Protein AF-A0A6I8VDW5-F1 (afdb_monomer)

Nearest PDB structures (foldseek):
  3q84-assembly1_A  TM=4.943E-01  e=1.803E+00  Homo sapiens
  4ilo-assembly1_A  TM=4.826E-01  e=6.019E+00  Chlamydia trachomatis L2/434/Bu
  4wpc-assembly1_A  TM=2.978E-01  e=8.641E+00  Saccharomyces cerevisiae S288C

Solvent-accessible surface area (backbone atoms only — not comparable to full-atom values): 7271 Å² total; per-residue (Å²): 143,83,94,80,71,76,69,63,61,55,52,53,36,54,49,45,36,52,51,17,53,51,51,26,52,54,31,48,52,50,37,52,50,37,51,50,53,35,68,70,50,89,50,69,72,57,28,52,50,32,53,58,61,36,51,63,32,53,52,50,29,54,35,19,50,43,29,37,52,16,41,74,69,71,39,71,76,37,46,52,63,39,53,51,54,52,49,53,53,50,52,54,51,50,52,51,52,52,49,51,52,50,52,52,54,48,51,53,54,49,56,60,60,64,56,72,81,74,63,94,74,74,70,71,67,74,69,68,72,76,119

Mean predicted aligned error: 13.83 Å

Organism: Drosophila pseudoobscura pseudoobscura (NCBI:txid46245)

Sequence (131 aa):
MLLRTCCGCCSLKYGCFLVAVYTGLTYSLQLVTLLMYGLIEEYAESQIFYLFMSVPCTIAVAVSVALFVGALKKRARLLWPWLITFSVFSIIFLLTLIGSLIAGSTQSNVEDNHVGSGFMRRPLVQTLNLQ

Secondary structure (DSSP, 8-state):
----STTHHHHHHHHHHHHHHHHHHHHHHHHHHHHHHHHH---HHHHHHHHHHHHHHHHHHHHHHHHHHHHHTT-GGGHHHHHHHHHHHHHHHHHHHHHHHHHHHHHHHHHHHHTTTT-TTSSSSSSSS--

pLDDT: mean 72.09, std 16.77, range [35.31, 90.25]

Foldseek 3Di:
DDPPDPPPLVVVLVVLQVVLVVQLVVLVVVLVVLVVVLVPDPDPVVVVVSVVVNVLSVLSNVLSVLSNVCSVVVPPVSVVSVVVSVVVVVVVVVVVVVVVVVVVVVVVVVVVVVCPPDPPPPDVVVVPPPD

Radius of gyration: 25.46 Å; Cα contacts (8 Å, |Δi|>4): 70; chains: 1; bounding box: 39×45×90 Å

Structure (mmCIF, N/CA/C/O backbone):
data_AF-A0A6I8VDW5-F1
#
_entry.id   AF-A0A6I8VDW5-F1
#
loop_
_atom_site.group_PDB
_atom_site.id
_atom_site.type_symbol
_atom_site.label_atom_id
_atom_site.label_alt_id
_atom_site.label_comp_id
_atom_site.label_asym_id
_atom_site.label_entity_id
_atom_site.label_seq_id
_atom_site.pdbx_PDB_ins_code
_atom_site.Cartn_x
_atom_site.Cartn_y
_atom_site.Cartn_z
_atom_site.occupancy
_atom_site.B_iso_or_equiv
_atom_site.auth_seq_id
_atom_site.auth_comp_id
_atom_site.auth_asym_id
_atom_site.auth_atom_id
_atom_site.pdbx_PDB_model_num
ATOM 1 N N . MET A 1 1 ? -15.106 5.913 41.175 1.00 39.59 1 MET A N 1
ATOM 2 C CA . MET A 1 1 ? -14.375 6.885 40.331 1.00 39.59 1 MET A CA 1
ATOM 3 C C . MET A 1 1 ? -13.643 6.127 39.230 1.00 39.59 1 MET A C 1
ATOM 5 O O . MET A 1 1 ? -12.789 5.341 39.591 1.00 39.59 1 MET A O 1
ATOM 9 N N . LEU A 1 2 ? -14.004 6.303 37.949 1.00 40.00 2 LEU A N 1
ATOM 10 C CA . LEU A 1 2 ? -13.098 6.437 36.781 1.00 40.00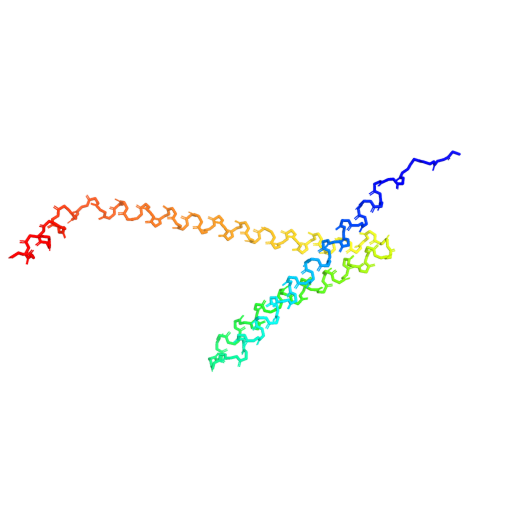 2 LEU A CA 1
ATOM 11 C C . LEU A 1 2 ? -13.905 6.345 35.464 1.00 40.00 2 LEU A C 1
ATOM 13 O O . LEU A 1 2 ? -13.774 5.425 34.669 1.00 40.00 2 LEU A O 1
ATOM 17 N N . LEU A 1 3 ? -14.758 7.340 35.217 1.00 41.66 3 LEU A N 1
ATOM 18 C CA . LEU A 1 3 ? -15.410 7.571 33.917 1.00 41.66 3 LEU A CA 1
ATOM 19 C C . LEU A 1 3 ? -14.572 8.528 33.041 1.00 41.66 3 LEU A C 1
ATOM 21 O O . LEU A 1 3 ? -15.097 9.365 32.314 1.00 41.66 3 LEU A O 1
ATOM 25 N N . ARG A 1 4 ? -13.240 8.437 33.123 1.00 42.78 4 ARG A N 1
ATOM 26 C CA . ARG A 1 4 ? -12.301 9.278 32.363 1.00 42.78 4 ARG A CA 1
ATOM 27 C C . ARG A 1 4 ? -11.442 8.402 31.456 1.00 42.78 4 ARG A C 1
ATOM 29 O O . ARG A 1 4 ? -10.338 8.052 31.847 1.00 42.78 4 ARG A O 1
ATOM 36 N N . THR A 1 5 ? -11.968 8.016 30.286 1.00 47.44 5 THR A N 1
ATOM 37 C CA . THR A 1 5 ? -11.185 7.669 29.061 1.00 47.44 5 THR A CA 1
ATOM 38 C C . THR A 1 5 ? -12.030 7.283 27.825 1.00 47.44 5 THR A C 1
ATOM 40 O O . THR A 1 5 ? -11.470 6.987 26.774 1.00 47.44 5 THR A O 1
ATOM 43 N N . CYS A 1 6 ? -13.369 7.308 27.867 1.00 48.41 6 CYS A N 1
ATOM 44 C CA . CYS A 1 6 ? -14.176 6.572 26.875 1.00 48.41 6 CYS A CA 1
ATOM 45 C C . CYS A 1 6 ? -14.635 7.307 25.593 1.00 48.41 6 CYS A C 1
ATOM 47 O O . CYS A 1 6 ? -15.316 6.674 24.791 1.00 48.41 6 CYS A O 1
ATOM 49 N N . CYS A 1 7 ? -14.274 8.571 25.325 1.00 51.97 7 CYS A N 1
ATOM 50 C CA . CYS A 1 7 ? -14.685 9.226 24.060 1.00 51.97 7 CYS A CA 1
ATOM 51 C C . CYS A 1 7 ? -13.680 9.054 22.904 1.00 51.97 7 CYS A C 1
ATOM 53 O O . C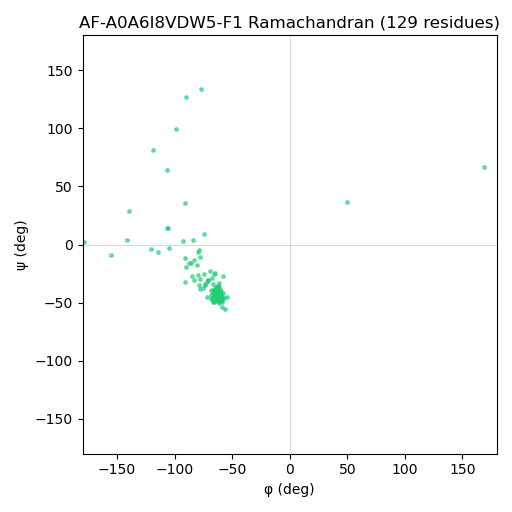YS A 1 7 ? -14.090 8.916 21.752 1.00 51.97 7 CYS A O 1
ATOM 55 N N . GLY A 1 8 ? -12.373 8.977 23.184 1.00 51.91 8 GLY A N 1
ATOM 56 C CA . GLY A 1 8 ? -11.347 8.830 22.138 1.00 51.91 8 GLY A CA 1
ATOM 57 C C . GLY A 1 8 ? -11.296 7.431 21.510 1.00 51.91 8 GLY A C 1
ATOM 58 O O . GLY A 1 8 ? -11.089 7.291 20.306 1.00 51.91 8 GLY A O 1
ATOM 59 N N . CYS A 1 9 ? -11.553 6.381 22.297 1.00 57.22 9 CYS A N 1
ATOM 60 C CA . CYS A 1 9 ? -11.462 4.992 21.833 1.00 57.22 9 CYS A CA 1
ATOM 61 C C . CYS A 1 9 ? -12.575 4.600 20.849 1.00 57.22 9 CYS A C 1
ATOM 63 O O . CYS A 1 9 ? -12.353 3.752 19.986 1.00 57.22 9 CYS A O 1
ATOM 65 N N . CYS A 1 10 ? -13.764 5.204 20.962 1.00 57.16 10 CYS A N 1
ATOM 66 C CA . CYS A 1 10 ? -14.856 4.972 20.016 1.00 57.16 10 CYS A CA 1
ATOM 67 C C . CYS A 1 10 ? -14.558 5.633 18.665 1.00 57.16 10 CYS A C 1
ATOM 69 O O . CYS A 1 10 ? -14.672 4.967 17.640 1.00 57.16 10 CYS A O 1
ATOM 71 N N . SER A 1 11 ? -14.092 6.887 18.666 1.00 62.03 11 SER A N 1
ATOM 72 C CA . SER A 1 11 ? -13.710 7.601 17.439 1.00 62.03 11 SER A CA 1
ATOM 73 C C . SER A 1 11 ? -12.555 6.906 16.706 1.00 62.03 11 SER A C 1
ATOM 75 O O . SER A 1 11 ? -12.650 6.630 15.510 1.00 62.03 11 SER A O 1
ATOM 77 N N . LEU A 1 12 ? -11.516 6.484 17.440 1.00 67.81 12 LEU A N 1
ATOM 78 C CA . LEU A 1 12 ? -10.381 5.756 16.864 1.00 67.81 12 LEU A CA 1
ATOM 79 C C . LEU A 1 1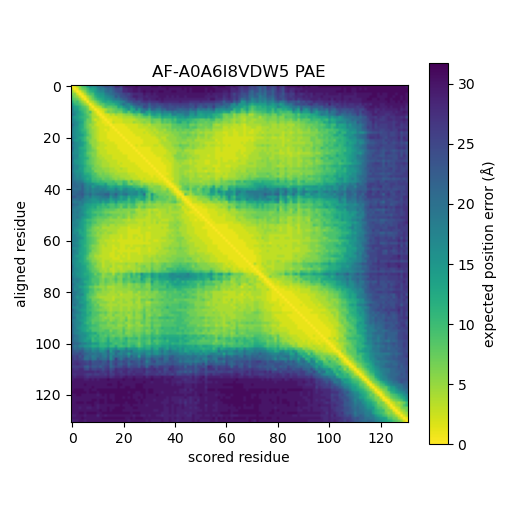2 ? -10.798 4.405 16.255 1.00 67.81 12 LEU A C 1
ATOM 81 O O . LEU A 1 12 ? -10.273 4.010 15.216 1.00 67.81 12 LEU A O 1
ATOM 85 N N . LYS A 1 13 ? -11.772 3.710 16.863 1.00 72.75 13 LYS A N 1
ATOM 86 C CA . LYS A 1 13 ? -12.315 2.449 16.337 1.00 72.75 13 LYS A CA 1
ATOM 87 C C . LYS A 1 13 ? -13.020 2.657 14.996 1.00 72.75 13 LYS A C 1
ATOM 89 O O . LYS A 1 13 ? -12.750 1.905 14.063 1.00 72.75 13 LYS A O 1
ATOM 94 N N . TYR A 1 14 ? -13.902 3.653 14.902 1.00 75.88 14 TYR A N 1
ATOM 95 C CA . TYR A 1 14 ? -14.613 3.956 13.656 1.00 75.88 14 TYR A CA 1
ATOM 96 C C . TYR A 1 14 ? -13.659 4.448 12.564 1.00 75.88 14 TYR A C 1
ATOM 98 O O . TYR A 1 14 ? -13.780 4.004 11.426 1.00 75.88 14 TYR A O 1
ATOM 106 N N . GLY A 1 15 ? -12.665 5.271 12.915 1.00 79.31 15 GLY A N 1
ATOM 107 C CA . GLY A 1 15 ? -11.630 5.716 11.980 1.00 79.31 15 GLY A CA 1
ATOM 108 C C . GLY A 1 15 ? -10.801 4.557 11.424 1.00 79.31 15 GLY A C 1
ATOM 109 O O . GLY A 1 15 ? -10.703 4.400 10.211 1.00 79.31 15 GLY A O 1
ATOM 110 N N . CYS A 1 16 ? -10.276 3.682 12.289 1.00 79.94 16 CYS A N 1
ATOM 111 C CA . CYS A 1 16 ? -9.510 2.510 11.844 1.00 79.94 16 CYS A CA 1
ATOM 112 C C . CYS A 1 16 ? -10.358 1.546 11.004 1.00 79.94 16 CYS A C 1
ATOM 114 O O . CYS A 1 16 ? -9.853 0.951 10.059 1.00 79.94 16 CYS A O 1
ATOM 116 N N . PHE A 1 17 ? -11.644 1.405 11.330 1.00 84.50 17 PHE A N 1
ATOM 117 C CA . PHE A 1 17 ? -12.574 0.585 10.562 1.00 84.50 17 PHE A CA 1
ATOM 118 C C . PHE A 1 17 ? -12.809 1.149 9.155 1.00 84.50 17 PHE A C 1
ATOM 120 O O . PHE A 1 17 ? -12.666 0.419 8.178 1.00 84.50 17 PHE A O 1
ATOM 127 N N . LEU A 1 18 ? -13.108 2.448 9.045 1.00 86.06 18 LEU A N 1
ATOM 128 C CA . LEU A 1 18 ? -13.289 3.130 7.759 1.00 86.06 18 LEU A CA 1
ATOM 129 C C . LEU A 1 18 ? -12.036 3.031 6.890 1.00 86.06 18 LEU A C 1
ATOM 131 O O . LEU A 1 18 ? -12.130 2.675 5.718 1.00 86.06 18 LEU A O 1
ATOM 135 N N . VAL A 1 19 ? -10.865 3.281 7.478 1.00 86.56 19 VAL A N 1
ATOM 136 C CA . VAL A 1 19 ? -9.580 3.187 6.775 1.00 86.56 19 VAL A CA 1
ATOM 137 C C . VAL A 1 19 ? -9.310 1.757 6.308 1.00 86.56 19 VAL A C 1
ATOM 139 O O . VAL A 1 19 ? -8.900 1.565 5.166 1.00 86.56 19 VAL A O 1
ATOM 142 N N . ALA A 1 20 ? -9.574 0.744 7.139 1.00 86.44 20 ALA A N 1
ATOM 143 C CA . ALA A 1 20 ? -9.394 -0.657 6.760 1.00 86.44 20 ALA A CA 1
ATOM 144 C C . ALA A 1 20 ? -10.284 -1.057 5.575 1.00 86.44 20 ALA A C 1
ATOM 146 O O . ALA A 1 20 ? -9.805 -1.691 4.638 1.00 86.44 20 ALA A O 1
ATOM 147 N N . VAL A 1 21 ? -11.560 -0.660 5.601 1.00 88.69 21 VAL A N 1
ATOM 148 C CA . VAL A 1 21 ? -12.512 -0.954 4.521 1.00 88.69 21 VAL A CA 1
ATOM 149 C C . VAL A 1 21 ? -12.123 -0.218 3.243 1.00 88.69 21 VAL A C 1
ATOM 151 O O . VAL A 1 21 ? -12.050 -0.841 2.189 1.00 88.69 21 VAL A O 1
ATOM 154 N N . TYR A 1 22 ? -11.822 1.079 3.338 1.00 89.31 22 TYR A N 1
ATOM 155 C CA . TYR A 1 22 ? -11.415 1.884 2.188 1.00 89.31 22 TYR A CA 1
ATOM 156 C C . TYR A 1 22 ? -10.155 1.317 1.530 1.00 89.31 22 TYR A C 1
ATOM 158 O O . TYR A 1 22 ? -10.178 0.988 0.350 1.00 89.31 22 TYR A O 1
ATOM 166 N N . THR A 1 23 ? -9.087 1.122 2.309 1.00 87.81 23 THR A N 1
ATOM 167 C CA . TH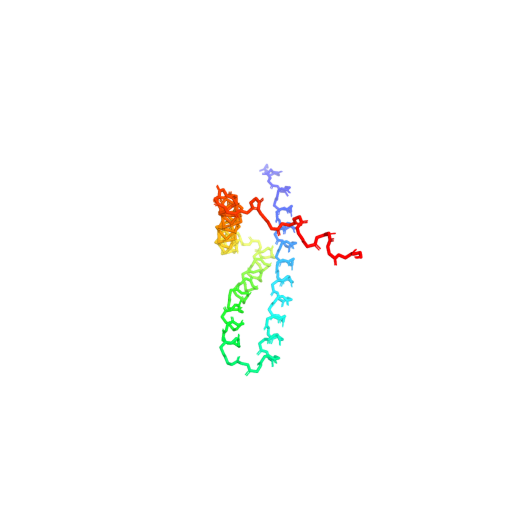R A 1 23 ? -7.818 0.591 1.789 1.00 87.81 23 THR A CA 1
ATOM 168 C C . THR A 1 23 ? -7.971 -0.830 1.249 1.00 87.81 23 THR A C 1
ATOM 170 O O . THR A 1 23 ? -7.456 -1.143 0.180 1.00 87.81 23 THR A O 1
ATOM 173 N N . GLY A 1 24 ? -8.729 -1.691 1.935 1.00 87.50 24 GLY A N 1
ATOM 174 C CA . GLY A 1 24 ? -8.999 -3.048 1.463 1.00 87.50 24 GLY A CA 1
ATOM 175 C C . GLY A 1 24 ? -9.731 -3.067 0.118 1.00 87.50 24 GLY A C 1
ATOM 176 O O . GLY A 1 24 ? -9.353 -3.825 -0.776 1.00 87.50 24 GLY A O 1
ATOM 177 N N . LEU A 1 25 ? -10.736 -2.205 -0.062 1.00 90.25 25 LEU A N 1
ATOM 178 C CA . LEU A 1 25 ? -11.466 -2.075 -1.326 1.00 90.25 25 LEU A CA 1
ATOM 179 C C . LEU A 1 25 ? -10.585 -1.513 -2.445 1.00 90.25 25 LEU A C 1
ATOM 181 O O . LEU A 1 25 ? -10.582 -2.059 -3.545 1.00 90.25 25 LEU A O 1
ATOM 185 N N . THR A 1 26 ? -9.800 -0.468 -2.176 1.00 89.56 26 THR A N 1
ATOM 186 C CA . THR A 1 26 ? -8.926 0.114 -3.203 1.00 89.56 26 THR A CA 1
ATOM 187 C C . THR A 1 26 ? -7.869 -0.882 -3.669 1.00 89.56 26 THR A C 1
ATOM 189 O O . THR A 1 26 ? -7.712 -1.074 -4.871 1.00 89.56 26 THR A O 1
ATOM 192 N N . TYR A 1 27 ? -7.193 -1.577 -2.747 1.00 88.19 27 TYR A N 1
ATOM 193 C CA . TYR A 1 27 ? -6.148 -2.535 -3.118 1.00 88.19 27 TYR A CA 1
ATOM 194 C C . TYR A 1 27 ? -6.706 -3.808 -3.759 1.00 88.19 27 TYR A C 1
ATOM 196 O O . TYR A 1 27 ? -6.058 -4.370 -4.638 1.00 88.19 27 TYR A O 1
ATOM 204 N N . SER A 1 28 ? -7.905 -4.256 -3.374 1.00 86.56 28 SER A N 1
ATOM 205 C CA . SER A 1 28 ? -8.548 -5.400 -4.035 1.00 86.56 28 SER A CA 1
ATOM 206 C C . SER A 1 28 ? -8.973 -5.073 -5.465 1.00 86.56 28 SER A C 1
ATOM 208 O O . SER A 1 28 ? -8.691 -5.862 -6.363 1.00 86.56 28 SER A O 1
ATOM 210 N N . LEU A 1 29 ? -9.558 -3.894 -5.709 1.00 90.12 29 LEU A N 1
ATOM 211 C CA . LEU A 1 29 ? -9.841 -3.421 -7.069 1.00 90.12 29 LEU A CA 1
ATOM 212 C C . LEU A 1 29 ? -8.561 -3.330 -7.903 1.00 90.12 29 LEU A C 1
ATOM 214 O O . LEU A 1 29 ? -8.524 -3.797 -9.037 1.00 90.12 29 LEU A O 1
ATOM 218 N N . GLN A 1 30 ? -7.494 -2.781 -7.328 1.00 87.38 30 GLN A N 1
ATOM 219 C CA . GLN A 1 30 ? -6.209 -2.639 -8.007 1.00 87.38 30 GLN A CA 1
ATOM 220 C C . GLN A 1 30 ? -5.577 -3.998 -8.334 1.00 87.38 30 GLN A C 1
ATOM 222 O O . GLN A 1 30 ? -5.034 -4.178 -9.422 1.00 87.38 30 GLN A O 1
ATOM 227 N N . LEU A 1 31 ? -5.722 -4.978 -7.440 1.00 87.56 31 LEU A N 1
ATOM 228 C CA . LEU A 1 31 ? -5.282 -6.349 -7.670 1.00 87.56 31 LEU A CA 1
ATOM 229 C C . LEU A 1 31 ? -6.070 -7.028 -8.795 1.00 87.56 31 LEU A C 1
ATOM 231 O O . LEU A 1 31 ? -5.456 -7.658 -9.649 1.00 87.56 31 LEU A O 1
ATOM 235 N N . VAL A 1 32 ? -7.396 -6.864 -8.839 1.00 87.25 32 VAL A N 1
ATOM 236 C CA . VAL A 1 32 ? -8.227 -7.378 -9.944 1.00 87.25 32 VAL A CA 1
ATOM 237 C C . VAL A 1 32 ? -7.789 -6.768 -11.273 1.00 87.25 32 VAL A C 1
ATOM 239 O O . VAL A 1 32 ? -7.615 -7.493 -12.247 1.00 87.25 32 VAL A O 1
ATOM 242 N N . THR A 1 33 ? -7.548 -5.458 -11.305 1.00 85.06 33 THR A N 1
ATOM 243 C CA . THR A 1 33 ? -7.066 -4.762 -12.502 1.00 85.06 33 THR A CA 1
ATOM 244 C C . THR A 1 33 ? -5.716 -5.306 -12.970 1.00 85.06 33 THR A C 1
ATOM 246 O O . THR A 1 33 ? -5.574 -5.633 -14.143 1.00 85.06 33 THR A O 1
ATOM 249 N N . LEU A 1 34 ? -4.743 -5.468 -12.066 1.00 84.19 34 LEU A N 1
ATOM 250 C CA . LEU A 1 34 ? -3.432 -6.046 -12.396 1.00 84.19 34 LEU A CA 1
ATOM 251 C C . LEU A 1 34 ? -3.551 -7.480 -12.926 1.00 84.19 34 LEU A C 1
ATOM 253 O O . LEU A 1 34 ? -2.842 -7.847 -13.858 1.00 84.19 34 LEU A O 1
ATOM 257 N N . LEU A 1 35 ? -4.461 -8.274 -12.359 1.00 82.19 35 LEU A N 1
ATOM 258 C CA . LEU A 1 35 ? -4.701 -9.648 -12.794 1.00 82.19 35 LEU A CA 1
ATOM 259 C C . LEU A 1 35 ? -5.335 -9.693 -14.190 1.00 82.19 35 LEU A C 1
ATOM 261 O O . LEU A 1 35 ? -4.954 -10.528 -15.002 1.00 82.19 35 LEU A O 1
ATOM 265 N N . MET A 1 36 ? -6.258 -8.774 -14.486 1.00 81.69 36 MET A N 1
ATOM 266 C CA . MET A 1 36 ? -6.845 -8.634 -15.821 1.00 81.69 36 MET A CA 1
ATOM 267 C C . MET A 1 36 ? -5.790 -8.228 -16.851 1.00 81.69 36 MET A C 1
ATOM 269 O O . MET A 1 36 ? -5.696 -8.872 -17.889 1.00 81.69 36 MET A O 1
ATOM 273 N N . TYR A 1 37 ? -4.950 -7.229 -16.556 1.00 80.62 37 TYR A N 1
ATOM 274 C CA . TYR A 1 37 ? -3.852 -6.845 -17.454 1.00 80.62 37 TYR 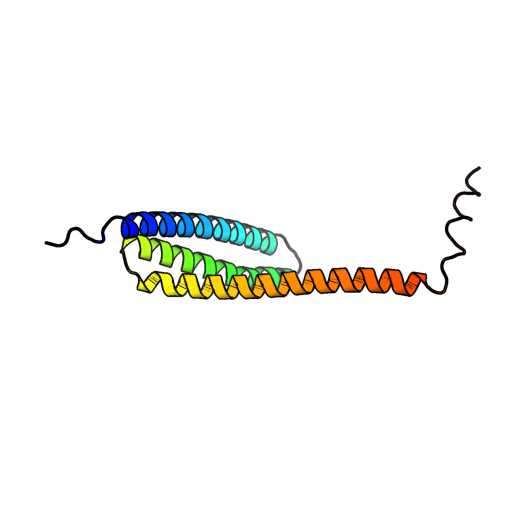A CA 1
ATOM 275 C C . TYR A 1 37 ? -2.857 -7.992 -17.672 1.00 80.62 37 TYR A C 1
ATOM 277 O O . TYR A 1 37 ? -2.506 -8.281 -18.812 1.00 80.62 37 TYR A O 1
ATOM 285 N N . GLY A 1 38 ? -2.484 -8.710 -16.609 1.00 75.06 38 GLY A N 1
ATOM 286 C CA . GLY A 1 38 ? -1.595 -9.868 -16.708 1.00 75.06 38 GLY A CA 1
ATOM 2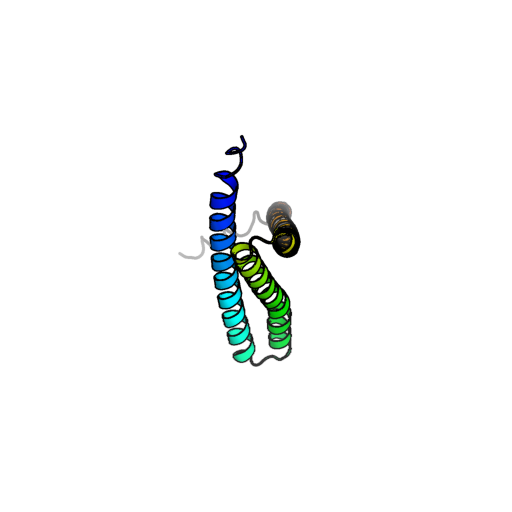87 C C . GLY A 1 38 ? -2.182 -11.053 -17.486 1.00 75.06 38 GLY A C 1
ATOM 288 O O . GLY A 1 38 ? -1.423 -11.840 -18.035 1.00 75.06 38 GLY A O 1
ATOM 289 N N . LEU A 1 39 ? -3.509 -11.198 -17.557 1.00 73.50 39 LEU A N 1
ATOM 290 C CA . LEU A 1 39 ? -4.166 -12.242 -18.357 1.00 73.50 39 LEU A CA 1
ATOM 291 C C . LEU A 1 39 ? -4.369 -11.843 -19.824 1.00 73.50 39 LEU A C 1
ATOM 293 O O . LEU A 1 39 ? -4.475 -12.720 -20.677 1.00 73.50 39 LEU A O 1
ATOM 297 N N . ILE A 1 40 ? -4.474 -10.542 -20.108 1.00 76.50 40 ILE A N 1
ATOM 298 C CA . ILE A 1 40 ? -4.734 -10.017 -21.457 1.00 76.50 40 ILE A CA 1
ATOM 299 C C . ILE A 1 40 ? -3.443 -9.908 -22.273 1.00 76.50 40 ILE A C 1
ATOM 301 O O . ILE A 1 40 ? -3.481 -10.032 -23.495 1.00 76.50 40 ILE A O 1
ATOM 305 N N . GLU A 1 41 ? -2.303 -9.664 -21.633 1.00 71.75 41 GLU A N 1
ATOM 306 C CA . GLU A 1 41 ? -1.054 -9.483 -22.363 1.00 71.75 41 GLU A CA 1
ATOM 307 C C . GLU A 1 41 ? -0.435 -10.793 -22.865 1.00 71.75 41 GLU A C 1
ATOM 309 O O . GLU A 1 41 ? -0.277 -11.759 -22.120 1.00 71.75 41 GLU A O 1
ATOM 314 N N . GLU A 1 42 ? -0.017 -10.790 -24.134 1.00 65.25 42 GLU A N 1
ATOM 315 C CA . GLU A 1 42 ? 0.624 -11.929 -24.810 1.00 65.25 42 GLU A CA 1
ATOM 316 C C . GLU A 1 42 ? 2.124 -12.077 -24.502 1.00 65.25 42 GLU A C 1
ATOM 318 O O . GLU A 1 42 ? 2.695 -13.146 -24.723 1.00 65.25 42 GLU A O 1
ATOM 323 N N . TYR A 1 43 ? 2.785 -11.034 -23.990 1.00 68.44 43 TYR A N 1
ATOM 324 C CA . TYR A 1 43 ? 4.228 -11.053 -23.746 1.00 68.44 43 TYR A CA 1
ATOM 325 C C . TYR A 1 43 ? 4.565 -11.554 -22.336 1.00 68.44 43 TYR A C 1
ATOM 327 O O . TYR A 1 43 ? 4.106 -11.022 -21.329 1.00 68.44 43 TYR A O 1
ATOM 335 N N . ALA A 1 44 ? 5.441 -12.559 -22.246 1.00 66.62 44 ALA A N 1
ATOM 336 C CA . ALA A 1 44 ? 5.831 -13.156 -20.966 1.00 66.62 44 ALA A CA 1
ATOM 337 C C . ALA A 1 44 ? 6.532 -12.163 -20.014 1.00 66.62 44 ALA A C 1
ATOM 339 O O . ALA A 1 44 ? 6.333 -12.226 -18.803 1.00 66.62 44 ALA A O 1
ATOM 340 N N . GLU A 1 45 ? 7.337 -11.233 -20.540 1.00 69.31 45 GLU A N 1
ATOM 341 C CA . GLU A 1 45 ? 8.056 -10.250 -19.712 1.00 69.31 45 GLU A CA 1
ATOM 342 C C . GLU A 1 45 ? 7.106 -9.301 -18.983 1.00 69.31 45 GLU A C 1
ATOM 344 O O . GLU A 1 45 ? 7.303 -8.970 -17.811 1.00 69.31 45 GLU A O 1
ATOM 349 N N . SER A 1 46 ? 6.043 -8.894 -19.663 1.00 71.38 46 SER A N 1
ATOM 350 C CA . SER A 1 46 ? 5.078 -7.965 -19.118 1.00 71.38 46 SER A CA 1
ATOM 351 C C . SER A 1 46 ? 4.111 -8.684 -18.166 1.00 71.38 46 SER A C 1
ATOM 353 O O . SER A 1 46 ? 3.876 -8.180 -17.068 1.00 71.38 46 SER A O 1
ATOM 355 N N . GLN A 1 47 ? 3.737 -9.945 -18.430 1.00 71.69 47 GLN A N 1
ATOM 356 C CA . GLN A 1 47 ? 3.055 -10.805 -17.444 1.00 71.69 47 GLN A CA 1
ATOM 357 C C . GLN A 1 47 ? 3.830 -10.932 -16.121 1.00 71.69 47 GLN A C 1
ATOM 359 O O . GLN A 1 47 ? 3.246 -10.782 -15.044 1.00 71.69 47 GLN A O 1
ATOM 364 N N . ILE A 1 48 ? 5.148 -11.162 -16.182 1.00 76.12 48 ILE A N 1
ATOM 365 C CA . ILE A 1 48 ? 6.009 -11.238 -14.988 1.00 76.12 48 ILE A CA 1
ATOM 366 C C . ILE A 1 48 ? 6.009 -9.900 -14.238 1.00 76.12 48 ILE A C 1
ATOM 368 O O . ILE A 1 48 ? 5.953 -9.891 -13.006 1.00 76.12 48 ILE A O 1
ATOM 372 N N . PHE A 1 49 ? 6.012 -8.774 -14.956 1.00 77.38 49 PHE A N 1
ATOM 373 C CA . PHE A 1 49 ? 5.932 -7.442 -14.360 1.00 77.38 49 PHE A CA 1
ATOM 374 C C . PHE A 1 49 ? 4.615 -7.215 -13.597 1.00 77.38 49 PHE A C 1
ATOM 376 O O . PHE A 1 49 ? 4.651 -6.807 -12.431 1.00 77.38 49 PHE A O 1
ATOM 383 N N . TYR A 1 50 ? 3.455 -7.543 -14.180 1.00 77.69 50 TYR A N 1
ATOM 384 C CA . TYR A 1 50 ? 2.164 -7.432 -13.476 1.00 77.69 50 TYR A CA 1
ATOM 385 C C . TYR A 1 50 ? 2.076 -8.382 -12.281 1.00 77.69 50 TYR A C 1
ATOM 387 O O . TYR A 1 50 ? 1.546 -8.010 -11.229 1.00 77.69 50 TYR A O 1
ATOM 395 N N . LEU A 1 51 ? 2.645 -9.583 -12.402 1.00 78.44 51 LEU A N 1
ATOM 396 C CA . LEU A 1 51 ? 2.698 -10.552 -11.312 1.00 78.44 51 LEU A CA 1
ATOM 397 C C . LEU A 1 51 ? 3.574 -10.033 -10.164 1.00 78.44 51 LEU A C 1
ATOM 399 O O . LEU A 1 51 ? 3.157 -10.096 -9.006 1.00 78.44 51 LEU A O 1
ATOM 403 N N . PHE A 1 52 ? 4.717 -9.412 -10.461 1.00 82.56 52 PHE A N 1
ATOM 404 C CA . PHE A 1 52 ? 5.567 -8.773 -9.453 1.00 82.56 52 PHE A CA 1
ATOM 405 C C . PHE A 1 52 ? 4.862 -7.593 -8.767 1.00 82.56 52 PHE A C 1
ATOM 407 O O . PHE A 1 52 ? 4.909 -7.469 -7.544 1.00 82.56 52 PHE A O 1
ATOM 414 N N . MET A 1 53 ? 4.129 -6.777 -9.530 1.00 81.00 53 MET A N 1
ATOM 415 C CA . MET A 1 53 ? 3.324 -5.665 -9.003 1.00 81.00 53 MET A CA 1
ATOM 416 C C . MET A 1 53 ? 2.106 -6.131 -8.188 1.00 81.00 53 MET A C 1
ATOM 418 O O . MET A 1 53 ? 1.621 -5.399 -7.319 1.00 81.00 53 MET A O 1
ATOM 422 N N . SER A 1 54 ? 1.624 -7.358 -8.402 1.00 82.88 54 SER A N 1
ATOM 423 C CA . SER A 1 54 ? 0.525 -7.932 -7.616 1.00 82.88 54 SER A CA 1
ATOM 424 C C . SER A 1 54 ? 0.938 -8.281 -6.178 1.00 82.88 54 SER A C 1
ATOM 426 O O . SER A 1 54 ? 0.127 -8.149 -5.259 1.00 82.88 54 SER A O 1
ATOM 428 N N . VAL A 1 55 ? 2.207 -8.643 -5.946 1.00 85.69 55 VAL A N 1
ATOM 429 C CA . VAL A 1 55 ? 2.738 -9.017 -4.622 1.00 85.69 55 VAL A CA 1
ATOM 430 C C . VAL A 1 55 ? 2.527 -7.912 -3.575 1.00 85.69 55 VAL A C 1
ATOM 432 O O . VAL A 1 55 ? 1.876 -8.185 -2.563 1.00 85.69 55 VAL A O 1
ATOM 435 N N . PRO A 1 56 ? 2.973 -6.655 -3.772 1.00 85.44 56 PRO A N 1
ATOM 436 C CA . PRO A 1 56 ? 2.718 -5.593 -2.801 1.00 85.44 56 PRO A CA 1
ATOM 437 C C . PRO A 1 56 ? 1.219 -5.320 -2.604 1.00 85.44 56 PRO A C 1
ATOM 439 O O . PRO A 1 56 ? 0.801 -5.041 -1.479 1.00 85.44 56 PRO A O 1
ATOM 442 N N . CYS A 1 57 ? 0.395 -5.476 -3.649 1.00 85.88 57 CYS A N 1
ATOM 443 C CA . CYS A 1 57 ? -1.060 -5.344 -3.530 1.00 85.88 57 CYS A CA 1
ATOM 444 C C . CYS A 1 57 ? -1.668 -6.444 -2.643 1.00 85.88 57 CYS A C 1
ATOM 446 O O . CYS A 1 57 ? -2.493 -6.138 -1.783 1.00 85.88 57 CYS A O 1
ATOM 448 N N . THR A 1 58 ? -1.234 -7.705 -2.771 1.00 87.06 58 THR A N 1
ATOM 449 C CA . THR A 1 58 ? -1.709 -8.797 -1.894 1.00 87.06 58 THR A CA 1
ATOM 450 C C . THR A 1 58 ? -1.351 -8.555 -0.429 1.00 87.06 58 THR A C 1
ATOM 452 O O . THR A 1 58 ? -2.188 -8.757 0.454 1.00 87.06 58 THR A O 1
ATOM 455 N N . ILE A 1 59 ? -0.135 -8.065 -0.164 1.00 88.62 59 ILE A N 1
ATOM 456 C CA . ILE A 1 59 ? 0.328 -7.731 1.187 1.00 88.62 59 ILE A CA 1
ATOM 457 C C . ILE A 1 59 ? -0.530 -6.600 1.761 1.00 88.62 59 ILE A C 1
ATOM 459 O O . ILE A 1 59 ? -0.996 -6.700 2.896 1.00 88.62 59 ILE A O 1
ATOM 463 N N . ALA A 1 60 ? -0.799 -5.557 0.972 1.00 85.31 60 ALA A N 1
ATOM 464 C CA . ALA A 1 60 ? -1.643 -4.445 1.392 1.00 85.31 60 ALA A CA 1
ATOM 465 C C . ALA A 1 60 ? -3.074 -4.904 1.732 1.00 85.31 60 ALA A C 1
ATOM 467 O O . ALA A 1 60 ? -3.593 -4.542 2.788 1.00 85.31 60 ALA A O 1
ATOM 468 N N . VAL A 1 61 ? -3.677 -5.782 0.918 1.00 89.19 61 VAL A N 1
ATOM 469 C CA . VAL A 1 61 ? -4.991 -6.383 1.212 1.00 89.19 61 VAL A CA 1
ATOM 470 C C . VAL A 1 61 ? -4.956 -7.179 2.520 1.00 89.19 61 VAL A C 1
ATOM 472 O O . VAL A 1 61 ? -5.810 -6.977 3.387 1.00 89.19 61 VAL A O 1
ATOM 475 N N . ALA A 1 62 ? -3.961 -8.052 2.707 1.00 88.94 62 ALA A N 1
ATOM 476 C CA . ALA A 1 62 ? -3.838 -8.869 3.915 1.00 88.94 62 ALA A CA 1
ATOM 477 C C . ALA A 1 62 ? -3.707 -8.009 5.184 1.00 88.94 62 ALA A C 1
ATOM 479 O O . ALA A 1 62 ? -4.325 -8.295 6.216 1.00 88.94 62 ALA A O 1
ATOM 480 N N . VAL A 1 63 ? -2.948 -6.917 5.104 1.00 88.88 63 VAL A N 1
ATOM 481 C CA . VAL A 1 63 ? -2.746 -5.999 6.225 1.00 88.88 63 VAL A CA 1
ATOM 482 C C . VAL A 1 63 ? -3.986 -5.135 6.492 1.00 88.88 63 VAL A C 1
ATOM 484 O O . VAL A 1 63 ? -4.315 -4.903 7.658 1.00 88.88 63 VAL A O 1
ATOM 487 N N . SER A 1 64 ? -4.749 -4.746 5.466 1.00 87.88 64 SER A N 1
ATOM 488 C CA . SER A 1 64 ? -6.067 -4.110 5.639 1.00 87.88 64 SER A CA 1
ATOM 489 C C . SER A 1 64 ? -7.073 -5.042 6.328 1.00 87.88 64 SER A C 1
ATOM 491 O O . SER A 1 64 ? -7.806 -4.605 7.219 1.00 87.88 64 SER A O 1
ATOM 493 N N . VAL A 1 65 ? -7.068 -6.342 6.013 1.00 87.62 65 VAL A N 1
ATOM 494 C CA . VAL A 1 65 ? -7.894 -7.342 6.719 1.00 87.62 65 VAL A CA 1
ATOM 495 C C . VAL A 1 65 ? -7.442 -7.506 8.173 1.00 87.62 65 VAL A C 1
ATOM 497 O O . VAL A 1 65 ? -8.276 -7.554 9.082 1.00 87.62 65 VAL A O 1
ATOM 500 N N . ALA A 1 66 ? -6.132 -7.536 8.434 1.00 86.44 66 ALA A N 1
ATOM 501 C CA . ALA A 1 66 ? -5.603 -7.582 9.797 1.00 86.44 66 ALA A CA 1
ATOM 502 C C .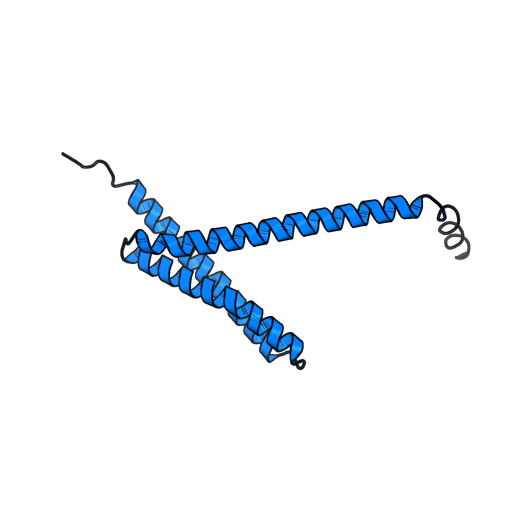 ALA A 1 66 ? -6.018 -6.345 10.614 1.00 86.44 66 ALA A C 1
ATOM 504 O O . ALA A 1 66 ? -6.425 -6.482 11.772 1.00 86.44 66 ALA A O 1
ATOM 505 N N . LEU A 1 67 ? -5.999 -5.156 10.002 1.00 85.88 67 LEU A N 1
ATOM 506 C CA . LEU A 1 67 ? -6.484 -3.918 10.611 1.00 85.88 67 LEU A CA 1
ATOM 507 C C . LEU A 1 67 ? -7.986 -3.994 10.922 1.00 85.88 67 LEU A C 1
ATOM 509 O O . LEU A 1 67 ? -8.404 -3.638 12.026 1.00 85.88 67 LEU A O 1
ATOM 513 N N . PHE A 1 68 ? -8.788 -4.520 9.994 1.00 85.81 68 PHE A N 1
ATOM 514 C CA . PHE A 1 68 ? -10.227 -4.722 10.177 1.00 85.81 68 PHE A CA 1
ATOM 515 C C . PHE A 1 68 ? -10.527 -5.641 11.372 1.00 85.81 68 PHE A C 1
ATOM 517 O O . PHE A 1 68 ? -11.291 -5.288 12.275 1.00 85.81 68 PHE A O 1
ATOM 524 N N . VAL A 1 69 ? -9.856 -6.796 11.443 1.00 85.62 69 VAL A N 1
ATOM 525 C CA . VAL A 1 69 ? -9.982 -7.737 12.570 1.00 85.62 69 VAL A CA 1
ATOM 526 C C . VAL A 1 69 ? -9.477 -7.110 13.874 1.00 85.62 69 VAL A C 1
ATOM 528 O O . VAL A 1 69 ? -10.086 -7.301 14.933 1.00 85.62 69 VAL A O 1
ATOM 531 N N . GLY A 1 70 ? -8.393 -6.334 13.815 1.00 81.81 70 GLY A N 1
ATOM 532 C CA . GLY A 1 70 ? -7.846 -5.582 14.943 1.00 81.81 70 GLY A CA 1
ATOM 533 C C . GLY A 1 70 ? -8.832 -4.559 15.510 1.00 81.81 70 GLY A C 1
ATOM 534 O O . GLY A 1 70 ? -9.012 -4.499 16.732 1.00 81.81 70 GLY A O 1
ATOM 535 N N . ALA A 1 71 ? -9.523 -3.824 14.635 1.00 81.00 71 ALA A N 1
ATOM 536 C CA . ALA A 1 71 ? -10.551 -2.849 14.992 1.00 81.00 71 ALA A CA 1
ATOM 537 C C . ALA A 1 71 ? -11.787 -3.512 15.629 1.00 81.00 71 ALA A C 1
ATOM 539 O O . ALA A 1 71 ? -12.326 -3.000 16.616 1.00 81.00 71 ALA A O 1
ATOM 540 N N . LEU A 1 72 ? -12.202 -4.686 15.133 1.00 80.25 72 LEU A N 1
ATOM 541 C CA . LEU A 1 72 ? -13.305 -5.460 15.717 1.00 80.25 72 LEU A CA 1
ATOM 542 C C . LEU A 1 72 ? -12.947 -6.032 17.095 1.00 80.25 72 LEU A C 1
ATOM 544 O O . LEU A 1 72 ? -13.716 -5.878 18.045 1.00 80.25 72 LEU A O 1
ATOM 548 N N . LYS A 1 73 ? -11.762 -6.642 17.226 1.00 81.12 73 LYS A N 1
ATOM 549 C CA . LYS A 1 73 ? -11.301 -7.294 18.466 1.00 81.12 73 LYS A CA 1
ATOM 550 C C . LYS A 1 73 ? -10.658 -6.332 19.478 1.00 81.12 73 LYS A C 1
ATOM 552 O O . LYS A 1 73 ? -10.167 -6.797 20.504 1.00 81.12 73 LYS A O 1
ATOM 557 N N . LYS A 1 74 ? -10.636 -5.017 19.206 1.00 73.69 74 LYS A N 1
ATOM 558 C CA . LYS A 1 74 ? -9.975 -3.972 20.021 1.00 73.69 74 LYS A CA 1
ATOM 559 C C . LYS A 1 74 ? -8.518 -4.317 20.383 1.00 73.69 74 LYS A C 1
ATOM 561 O O . LYS A 1 74 ? -8.049 -4.026 21.483 1.00 73.69 74 LYS A O 1
ATOM 566 N N . ARG A 1 75 ? -7.785 -4.958 19.467 1.00 75.12 75 ARG A N 1
ATOM 567 C CA . ARG A 1 75 ? -6.390 -5.371 19.690 1.00 75.12 75 ARG A CA 1
ATOM 568 C C . ARG A 1 75 ? -5.432 -4.362 19.0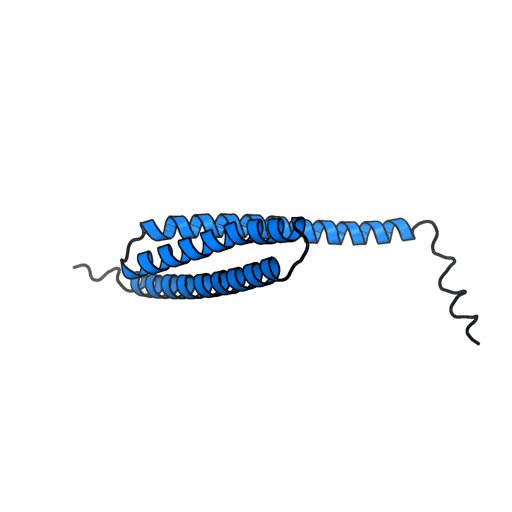68 1.00 75.12 75 ARG A C 1
ATOM 570 O O . ARG A 1 75 ? -5.129 -4.448 17.883 1.00 75.12 75 ARG A O 1
ATOM 577 N N . ALA A 1 76 ? -4.890 -3.467 19.893 1.00 69.56 76 ALA A N 1
ATOM 578 C CA . ALA A 1 76 ? -3.969 -2.416 19.451 1.00 69.56 76 ALA A CA 1
ATOM 579 C C . ALA A 1 76 ? -2.704 -2.942 18.741 1.00 69.56 76 ALA A C 1
ATOM 581 O O . ALA A 1 76 ? -2.159 -2.274 17.873 1.00 69.56 76 ALA A O 1
ATOM 582 N N . ARG A 1 77 ? -2.253 -4.167 19.049 1.00 75.44 77 ARG A N 1
ATOM 583 C CA . ARG A 1 77 ? -1.077 -4.766 18.389 1.00 75.44 77 ARG A CA 1
ATOM 584 C C . ARG A 1 77 ? -1.282 -5.034 16.893 1.00 75.44 77 ARG A C 1
ATOM 586 O O . ARG A 1 77 ? -0.302 -5.069 16.167 1.00 75.44 77 ARG A O 1
ATOM 593 N N . LEU A 1 78 ? -2.525 -5.193 16.423 1.00 74.94 78 LEU A N 1
ATOM 594 C CA . LEU A 1 78 ? -2.812 -5.411 14.997 1.00 74.94 78 LEU A CA 1
ATOM 595 C C . LEU A 1 78 ? -2.787 -4.113 14.168 1.00 74.94 78 LEU A C 1
ATOM 597 O O . LEU A 1 78 ? -2.846 -4.184 12.947 1.00 74.94 78 LEU A O 1
ATOM 601 N N . LEU A 1 79 ? -2.652 -2.942 14.804 1.00 76.81 79 LEU A N 1
ATOM 602 C CA . LEU A 1 79 ? -2.424 -1.668 14.108 1.00 76.81 79 LEU A CA 1
ATOM 603 C C . LEU A 1 79 ? -0.974 -1.501 13.644 1.00 76.81 79 LEU A C 1
ATOM 605 O O . LEU A 1 79 ? -0.728 -0.839 12.644 1.00 76.81 79 LEU A O 1
ATOM 609 N N . TRP A 1 80 ? -0.020 -2.102 14.358 1.00 80.50 80 TRP A N 1
ATOM 610 C CA . TRP A 1 80 ? 1.409 -1.957 14.074 1.00 80.50 80 TRP A CA 1
ATOM 611 C C . TRP A 1 80 ? 1.805 -2.419 12.666 1.00 80.50 80 TRP A C 1
ATOM 613 O O . TRP A 1 80 ? 2.466 -1.646 11.977 1.00 80.50 80 TRP A O 1
ATOM 623 N N . PRO A 1 81 ? 1.383 -3.611 12.193 1.00 82.19 81 PRO A N 1
ATOM 624 C CA . PRO A 1 81 ? 1.700 -4.060 10.841 1.00 82.19 81 PRO A CA 1
ATOM 625 C C . PRO A 1 81 ? 1.196 -3.081 9.781 1.00 82.19 81 PRO A C 1
ATOM 627 O O . PRO A 1 81 ? 1.931 -2.759 8.858 1.00 82.19 81 PRO A O 1
ATOM 630 N N . TRP A 1 82 ? -0.020 -2.555 9.961 1.00 83.81 82 TRP A N 1
ATOM 631 C CA . TRP A 1 82 ? -0.611 -1.577 9.050 1.00 83.81 82 TRP A CA 1
ATOM 632 C C . TRP A 1 82 ? 0.175 -0.272 9.007 1.00 83.81 82 TRP A C 1
ATOM 634 O O . TRP A 1 82 ? 0.463 0.244 7.929 1.00 83.81 82 TRP A O 1
ATOM 644 N N . LEU A 1 83 ? 0.586 0.223 10.172 1.00 83.00 83 LEU A N 1
ATOM 645 C CA . LEU A 1 83 ? 1.353 1.459 10.291 1.00 83.00 83 LEU A CA 1
ATOM 646 C C . LEU A 1 83 ? 2.738 1.329 9.638 1.00 83.00 83 LEU A C 1
ATOM 648 O O . LEU A 1 83 ? 3.179 2.253 8.959 1.00 83.00 83 LEU A O 1
ATOM 652 N N . ILE A 1 84 ? 3.383 0.166 9.785 1.00 87.69 84 ILE A N 1
ATOM 653 C CA . ILE A 1 84 ? 4.669 -0.145 9.145 1.00 87.69 84 ILE A CA 1
ATOM 654 C C . ILE A 1 84 ? 4.514 -0.242 7.627 1.00 87.69 84 ILE A C 1
ATOM 656 O O . ILE A 1 84 ? 5.273 0.382 6.893 1.00 87.69 84 ILE A O 1
ATOM 660 N N . THR A 1 85 ? 3.533 -0.995 7.122 1.00 84.50 85 THR A N 1
ATOM 661 C CA . THR A 1 85 ? 3.351 -1.096 5.667 1.00 84.50 85 THR A CA 1
ATOM 662 C C . THR A 1 85 ? 3.008 0.254 5.055 1.00 84.50 85 THR A C 1
ATOM 664 O O . THR A 1 85 ? 3.574 0.625 4.032 1.00 84.50 85 THR A O 1
ATOM 667 N N . PHE A 1 86 ? 2.132 1.024 5.704 1.00 83.62 86 PHE A N 1
ATOM 668 C CA . PHE A 1 86 ? 1.721 2.333 5.214 1.00 83.62 86 PHE A CA 1
ATOM 669 C C . PHE A 1 86 ? 2.883 3.332 5.186 1.00 83.62 86 PHE A C 1
ATOM 671 O O . PHE A 1 86 ? 3.013 4.090 4.222 1.00 83.62 86 PHE A O 1
ATOM 678 N N . SER A 1 87 ? 3.757 3.320 6.199 1.00 85.38 87 SER A N 1
ATOM 679 C CA . SER A 1 87 ? 4.932 4.196 6.222 1.00 85.38 87 SER A CA 1
ATOM 680 C C . SER A 1 87 ? 5.926 3.842 5.118 1.00 85.38 87 SER A C 1
ATOM 682 O O . SER A 1 87 ? 6.381 4.740 4.413 1.00 85.38 87 SER A O 1
ATOM 684 N N . VAL A 1 88 ? 6.197 2.552 4.895 1.00 88.38 88 VAL A N 1
ATOM 685 C CA . VAL A 1 88 ? 7.081 2.092 3.813 1.00 88.38 88 VAL A CA 1
ATOM 686 C C . VAL A 1 88 ? 6.538 2.515 2.447 1.00 88.38 88 VAL A C 1
ATOM 688 O O . VAL A 1 88 ? 7.269 3.127 1.670 1.00 88.38 88 VAL A O 1
ATOM 691 N N . PHE A 1 89 ? 5.250 2.278 2.172 1.00 85.38 89 PHE A N 1
ATOM 692 C CA . PHE A 1 89 ? 4.630 2.712 0.914 1.00 85.38 89 PHE A CA 1
ATOM 693 C C . PHE A 1 89 ? 4.677 4.233 0.733 1.00 85.38 89 PHE A C 1
ATOM 695 O O . PHE A 1 89 ? 4.979 4.709 -0.359 1.00 85.38 89 PHE A O 1
ATOM 702 N N . SER A 1 90 ? 4.433 4.995 1.800 1.00 83.12 90 SER A N 1
ATOM 703 C CA . SER A 1 90 ? 4.472 6.462 1.752 1.00 83.12 90 SER A CA 1
ATOM 704 C C . SER A 1 90 ? 5.876 6.996 1.464 1.00 83.12 90 SER A C 1
ATOM 706 O O . SER A 1 90 ? 6.023 7.933 0.685 1.00 83.12 90 SER A O 1
ATOM 708 N N . ILE A 1 91 ? 6.915 6.393 2.054 1.00 89.31 91 ILE A N 1
ATOM 709 C CA . ILE A 1 91 ? 8.314 6.771 1.802 1.00 89.31 91 ILE A CA 1
ATOM 710 C C . ILE A 1 91 ? 8.681 6.495 0.346 1.00 89.31 91 ILE A C 1
ATOM 712 O O . ILE A 1 91 ? 9.222 7.377 -0.316 1.00 89.31 91 ILE A O 1
ATOM 716 N N . ILE A 1 92 ? 8.359 5.302 -0.163 1.00 87.38 92 ILE A N 1
ATOM 717 C CA . ILE A 1 92 ? 8.625 4.946 -1.563 1.00 87.38 92 ILE A CA 1
ATOM 718 C C . ILE A 1 92 ? 7.918 5.935 -2.492 1.00 87.38 92 ILE A C 1
ATOM 720 O O . ILE A 1 92 ? 8.555 6.499 -3.375 1.00 87.38 92 ILE A O 1
ATOM 724 N N . PHE A 1 93 ? 6.637 6.215 -2.243 1.00 83.75 93 PHE A N 1
ATOM 725 C CA . PHE A 1 93 ? 5.867 7.167 -3.039 1.00 83.75 93 PHE A CA 1
ATOM 726 C C . PHE A 1 93 ? 6.477 8.575 -3.026 1.00 83.75 93 PHE A C 1
ATOM 728 O O . PHE A 1 93 ? 6.612 9.192 -4.080 1.00 83.75 93 PHE A O 1
ATOM 735 N N . LEU A 1 94 ? 6.895 9.072 -1.857 1.00 88.12 94 LEU A N 1
ATOM 736 C CA . LEU A 1 94 ? 7.560 10.372 -1.739 1.00 88.12 94 LEU A CA 1
ATOM 737 C C . LEU A 1 94 ? 8.881 10.411 -2.507 1.00 88.12 94 LEU A C 1
ATOM 739 O O . LEU A 1 94 ? 9.138 11.383 -3.211 1.00 88.12 94 LEU A O 1
ATOM 743 N N . LEU A 1 95 ? 9.699 9.361 -2.413 1.00 89.56 95 LEU A N 1
ATOM 744 C CA . LEU A 1 95 ? 10.958 9.269 -3.154 1.00 89.56 95 LEU A CA 1
ATOM 745 C C . LEU A 1 95 ? 10.720 9.265 -4.665 1.00 89.56 95 LEU A C 1
ATOM 747 O O . LEU A 1 95 ? 11.408 9.985 -5.387 1.00 89.56 95 LEU A O 1
ATOM 751 N N . THR A 1 96 ? 9.727 8.513 -5.145 1.00 84.62 96 THR A N 1
ATOM 752 C CA . THR A 1 96 ? 9.352 8.510 -6.564 1.00 84.62 96 THR A CA 1
ATOM 753 C C . THR A 1 96 ? 8.848 9.880 -7.007 1.00 84.62 96 THR A C 1
ATOM 755 O O . THR A 1 96 ? 9.255 10.363 -8.057 1.00 84.62 96 THR A O 1
ATOM 758 N N . LEU A 1 97 ? 8.014 10.542 -6.202 1.00 85.38 97 LEU A N 1
ATOM 759 C CA . LEU A 1 97 ? 7.475 11.864 -6.520 1.00 85.38 97 LEU A CA 1
ATOM 760 C C . LEU A 1 97 ? 8.584 12.921 -6.589 1.00 85.38 97 LEU A C 1
ATOM 762 O O . LEU A 1 97 ? 8.634 13.691 -7.545 1.00 85.38 97 LEU A O 1
ATOM 766 N N . ILE A 1 98 ? 9.509 12.921 -5.626 1.00 88.25 98 ILE A N 1
ATOM 767 C CA . ILE A 1 98 ? 10.689 13.794 -5.639 1.00 88.25 98 ILE A CA 1
ATOM 768 C C . ILE A 1 98 ? 11.557 13.492 -6.866 1.00 88.25 98 ILE A C 1
ATOM 770 O O . ILE A 1 98 ? 11.953 14.418 -7.567 1.00 88.25 98 ILE A O 1
ATOM 774 N N . GLY A 1 99 ? 11.808 12.214 -7.165 1.00 82.00 99 GLY A N 1
ATOM 775 C CA . GLY A 1 99 ? 12.556 11.795 -8.351 1.00 82.00 99 GLY A CA 1
ATOM 776 C C . GLY A 1 99 ? 11.930 12.304 -9.650 1.00 82.00 99 GLY A C 1
ATOM 777 O O . GLY A 1 99 ? 12.634 12.880 -10.475 1.00 82.00 99 GLY A O 1
ATOM 778 N N . SER A 1 100 ? 10.610 12.182 -9.802 1.00 80.94 100 SER A N 1
ATOM 779 C CA . SER A 1 100 ? 9.876 12.689 -10.968 1.00 80.94 100 SER A CA 1
ATOM 780 C C . SER A 1 100 ? 9.923 14.214 -11.081 1.00 80.94 100 SER A C 1
ATOM 782 O O . SER A 1 100 ? 10.076 14.738 -12.182 1.00 80.94 100 SER A O 1
ATOM 784 N N . LEU A 1 101 ? 9.838 14.943 -9.963 1.00 82.62 101 LEU A N 1
ATOM 785 C CA . LEU A 1 101 ? 9.978 16.405 -9.955 1.00 82.62 101 LEU A CA 1
ATOM 786 C C . LEU A 1 101 ? 11.402 16.848 -10.322 1.00 82.62 101 LEU A C 1
ATOM 788 O O . LEU A 1 101 ? 11.583 17.810 -11.072 1.00 82.62 101 LEU A O 1
ATOM 792 N N . ILE A 1 102 ? 12.423 16.140 -9.833 1.00 82.12 102 ILE A N 1
ATOM 793 C CA . ILE A 1 102 ? 13.821 16.416 -10.181 1.00 82.12 102 ILE A CA 1
ATOM 794 C C . ILE A 1 102 ? 14.064 16.099 -11.657 1.00 82.12 102 ILE A C 1
ATOM 796 O O . ILE A 1 102 ? 14.622 16.938 -12.355 1.00 82.12 102 ILE A O 1
ATOM 800 N N . ALA A 1 103 ? 13.603 14.950 -12.156 1.00 74.12 103 ALA A N 1
ATOM 801 C CA . ALA A 1 103 ? 13.717 14.574 -13.566 1.00 74.12 103 ALA A CA 1
ATOM 802 C C . ALA A 1 103 ? 13.017 15.589 -14.487 1.00 74.12 103 ALA A C 1
ATOM 804 O O . ALA A 1 103 ? 13.601 16.042 -15.468 1.00 74.12 103 ALA A O 1
ATOM 805 N N . GLY A 1 104 ? 11.805 16.024 -14.126 1.00 67.81 104 GLY A N 1
ATOM 806 C CA . GLY A 1 104 ? 11.088 17.072 -14.855 1.00 67.81 104 GLY A CA 1
ATOM 807 C C . GLY A 1 104 ? 11.828 18.413 -14.855 1.00 67.81 104 GLY A C 1
ATOM 808 O O . GLY A 1 104 ? 11.926 19.061 -15.893 1.00 67.81 104 GLY A O 1
ATOM 809 N N . SER A 1 105 ? 12.418 18.807 -13.721 1.00 61.44 105 SER A N 1
ATOM 810 C CA . SER A 1 105 ? 13.206 20.049 -13.639 1.00 61.44 105 SER A CA 1
ATOM 811 C C . SER A 1 105 ? 14.584 19.953 -14.306 1.00 61.44 105 SER A C 1
ATOM 813 O O . SER A 1 105 ? 15.130 20.964 -14.744 1.00 61.44 105 SER A O 1
ATOM 815 N N . THR A 1 106 ? 15.166 18.758 -14.430 1.00 59.41 106 THR A N 1
ATOM 816 C CA . THR A 1 106 ? 16.382 18.559 -15.235 1.00 59.41 106 THR A CA 1
ATOM 817 C C . THR A 1 106 ? 16.065 18.574 -16.722 1.00 59.41 106 THR A C 1
ATOM 819 O O . THR A 1 106 ? 16.833 19.163 -17.474 1.00 59.41 106 THR A O 1
ATOM 822 N N . GLN A 1 107 ? 14.926 18.025 -17.152 1.00 57.09 107 GLN A N 1
ATOM 823 C CA . GLN A 1 107 ? 14.489 18.105 -18.546 1.00 57.09 107 GLN A CA 1
ATOM 824 C C . GLN A 1 107 ? 14.251 19.558 -18.986 1.00 57.09 107 GLN A C 1
ATOM 826 O O . GLN A 1 107 ? 14.776 19.955 -20.025 1.00 57.09 107 GLN A O 1
ATOM 831 N N . SER A 1 108 ? 13.589 20.378 -18.158 1.00 56.22 108 SER A N 1
ATOM 832 C CA . SER A 1 108 ? 13.418 21.809 -18.455 1.00 56.22 108 SER A CA 1
ATOM 833 C C . SER A 1 108 ? 14.759 22.552 -18.532 1.00 56.22 108 SER A C 1
ATOM 835 O O . SER A 1 108 ? 14.992 23.313 -19.463 1.00 56.22 108 SER A O 1
ATOM 837 N N . ASN A 1 109 ? 15.697 22.269 -17.618 1.00 51.22 109 ASN A N 1
ATOM 838 C CA . ASN A 1 109 ? 17.034 22.880 -17.646 1.00 51.22 109 ASN A CA 1
ATOM 839 C C . ASN A 1 109 ? 17.897 22.428 -18.840 1.00 51.22 109 ASN A C 1
ATOM 841 O O . ASN A 1 109 ? 18.787 23.164 -19.267 1.00 51.22 109 ASN A O 1
ATOM 845 N N . VAL A 1 110 ? 17.697 21.216 -19.365 1.00 52.88 110 VAL A N 1
ATOM 846 C CA . VAL A 1 110 ? 18.422 20.710 -20.543 1.00 52.88 110 VAL A CA 1
ATOM 847 C C . VAL A 1 110 ? 17.848 21.301 -21.834 1.00 52.88 110 VAL A C 1
ATOM 849 O O . VAL A 1 110 ? 18.627 21.663 -22.717 1.00 52.88 110 VAL A O 1
ATOM 852 N N . GLU A 1 111 ? 16.526 21.475 -21.935 1.00 50.19 111 GLU A N 1
ATOM 853 C CA . GLU A 1 111 ? 15.909 22.218 -23.044 1.00 50.19 111 GLU A CA 1
ATOM 854 C C . GLU A 1 111 ? 16.371 23.681 -23.060 1.00 50.19 111 GLU A C 1
ATOM 856 O O . GLU A 1 111 ? 16.805 24.165 -24.106 1.00 50.19 111 GLU A O 1
ATOM 861 N N . ASP A 1 112 ? 16.425 24.350 -21.907 1.00 48.97 112 ASP A N 1
ATOM 862 C CA . ASP A 1 112 ? 16.888 25.740 -21.827 1.00 48.97 112 ASP A CA 1
ATOM 863 C C . ASP A 1 112 ? 18.389 25.894 -22.158 1.00 48.97 112 ASP A C 1
ATOM 865 O O . ASP A 1 112 ? 18.792 26.867 -22.802 1.00 48.97 112 ASP A O 1
ATOM 869 N N . ASN A 1 113 ? 19.232 24.914 -21.804 1.00 46.75 113 ASN A N 1
ATOM 870 C CA . ASN A 1 113 ? 20.669 24.949 -22.116 1.00 46.75 113 ASN A CA 1
ATOM 871 C C . ASN A 1 113 ? 21.006 24.545 -23.565 1.00 46.75 113 ASN A C 1
ATOM 873 O O . ASN A 1 113 ? 22.013 25.011 -24.104 1.00 46.75 113 ASN A O 1
ATOM 877 N N . HIS A 1 114 ? 20.183 23.732 -24.238 1.00 47.03 114 HIS A N 1
ATOM 878 C CA . HIS A 1 114 ? 20.378 23.401 -25.660 1.00 47.03 114 HIS A CA 1
ATOM 879 C C . HIS A 1 114 ? 19.810 24.447 -26.631 1.00 47.03 114 HIS A C 1
ATOM 881 O O . HIS A 1 114 ? 20.190 24.463 -27.805 1.00 47.03 114 HIS A O 1
ATOM 887 N N . VAL A 1 115 ? 18.976 25.378 -26.160 1.00 48.25 115 VAL A N 1
ATOM 888 C CA . VAL A 1 115 ? 18.510 26.526 -26.960 1.00 48.25 115 VAL A CA 1
ATOM 889 C C . VAL A 1 115 ? 19.578 27.637 -27.055 1.00 48.25 115 VAL A C 1
ATOM 891 O O . VAL A 1 115 ? 19.493 28.513 -27.917 1.00 48.25 115 VAL A O 1
ATOM 894 N N . GLY A 1 116 ? 20.658 27.556 -26.266 1.00 48.06 116 GLY A N 1
ATOM 895 C CA . GLY A 1 116 ? 21.688 28.595 -26.145 1.00 48.06 116 GLY A CA 1
ATOM 896 C C . GLY A 1 116 ? 22.757 28.702 -27.245 1.00 48.06 116 GLY A C 1
ATOM 897 O O . GLY A 1 116 ? 23.561 29.628 -27.179 1.00 48.06 116 GLY A O 1
ATOM 898 N N . SER A 1 117 ? 22.825 27.818 -28.252 1.00 47.94 117 SER A N 1
ATOM 899 C CA . SER A 1 117 ? 23.923 27.897 -29.246 1.00 47.94 117 SER A CA 1
ATOM 900 C C . SER A 1 117 ? 23.582 27.605 -30.712 1.00 47.94 117 SER A C 1
ATOM 902 O O . SER A 1 117 ? 24.479 27.667 -31.553 1.00 47.94 117 SER A O 1
ATOM 904 N N . GLY A 1 118 ? 22.315 27.367 -31.082 1.00 46.88 118 GLY A N 1
ATOM 905 C CA . GLY A 1 118 ? 22.009 27.014 -32.482 1.00 46.88 118 GLY A CA 1
ATOM 906 C C . GLY A 1 118 ? 20.613 27.292 -33.042 1.00 46.88 118 GLY A C 1
ATOM 907 O O . GLY A 1 118 ? 20.436 27.168 -34.254 1.00 46.88 118 GLY A O 1
ATOM 908 N N . PHE A 1 119 ? 19.618 27.687 -32.241 1.00 43.41 119 PHE A N 1
ATOM 909 C CA . PHE A 1 119 ? 18.216 27.683 -32.697 1.00 43.41 119 PHE A CA 1
ATOM 910 C C . PHE A 1 119 ? 17.603 29.054 -33.018 1.00 43.41 119 PHE A C 1
ATOM 912 O O . PHE A 1 119 ? 16.405 29.154 -33.260 1.00 43.41 119 PHE A O 1
ATOM 919 N N . MET A 1 120 ? 18.413 30.109 -33.158 1.00 42.97 120 MET A N 1
ATOM 920 C CA . MET A 1 120 ? 17.940 31.408 -33.669 1.00 42.97 120 MET A CA 1
ATOM 921 C C . MET A 1 120 ? 17.685 31.427 -35.195 1.00 42.97 120 MET A C 1
ATOM 923 O O . MET A 1 120 ? 17.461 32.491 -35.764 1.00 42.97 120 MET A O 1
ATOM 927 N N . ARG A 1 121 ? 17.725 30.279 -35.896 1.00 45.47 121 ARG A N 1
ATOM 928 C CA . ARG A 1 121 ? 17.645 30.237 -37.372 1.00 45.47 121 ARG A CA 1
ATOM 929 C C . ARG A 1 121 ? 16.491 29.446 -37.996 1.00 45.47 121 ARG A C 1
ATOM 931 O O . ARG A 1 121 ? 16.406 29.465 -39.221 1.00 45.47 121 ARG A O 1
ATOM 938 N N . ARG A 1 122 ? 15.626 28.740 -37.249 1.00 43.50 122 ARG A N 1
ATOM 939 C CA . ARG A 1 122 ? 14.714 27.749 -37.879 1.00 43.50 122 ARG A CA 1
ATOM 940 C C . ARG A 1 122 ? 13.245 27.631 -37.411 1.00 43.50 122 ARG A C 1
ATOM 942 O O . ARG A 1 122 ? 12.679 26.574 -37.655 1.00 43.50 122 ARG A O 1
ATOM 949 N N . PRO A 1 123 ? 12.553 28.671 -36.904 1.00 39.94 123 PRO A N 1
ATOM 950 C CA . PRO A 1 123 ? 11.087 28.663 -37.029 1.00 39.94 123 PRO A CA 1
ATOM 951 C C . PRO A 1 123 ? 10.509 29.769 -37.924 1.00 39.94 123 PRO A C 1
ATOM 953 O O . PRO A 1 123 ? 9.329 29.717 -38.240 1.00 39.94 123 PRO A O 1
ATOM 956 N N . LEU A 1 124 ? 11.311 30.725 -38.415 1.00 43.03 124 LEU A N 1
ATOM 957 C CA . LEU A 1 124 ? 10.808 31.809 -39.283 1.00 43.03 124 LEU A CA 1
ATOM 958 C C . LEU A 1 124 ? 10.748 31.461 -40.783 1.00 43.03 124 LEU A C 1
ATOM 960 O O . LEU A 1 124 ? 10.073 32.143 -41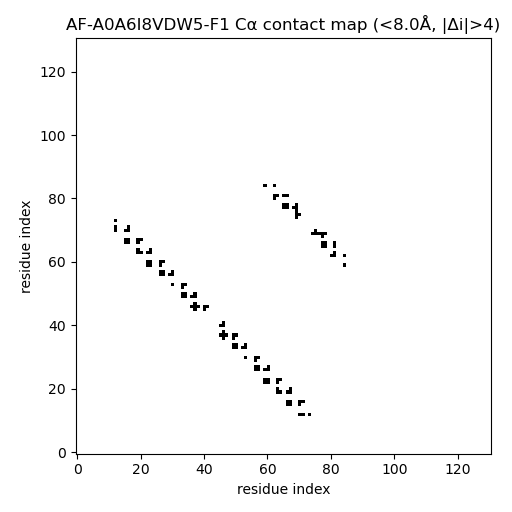.542 1.00 43.03 124 LEU A O 1
ATOM 964 N N . VAL A 1 125 ? 11.425 30.396 -41.228 1.00 46.94 125 VAL A N 1
ATOM 965 C CA . VAL A 1 125 ? 11.446 30.002 -42.656 1.00 46.94 125 VAL A CA 1
ATOM 966 C C . VAL A 1 125 ? 10.312 29.028 -43.011 1.00 46.94 125 VAL A C 1
ATOM 968 O O . VAL A 1 125 ? 9.936 28.920 -44.176 1.00 46.94 125 VAL A O 1
ATOM 971 N N . GLN A 1 126 ? 9.723 28.345 -42.022 1.00 43.66 126 GLN A N 1
ATOM 972 C CA . GLN A 1 126 ? 8.601 27.424 -42.255 1.00 43.66 126 GLN A CA 1
ATOM 973 C C . GLN A 1 126 ? 7.225 28.102 -42.221 1.00 43.66 126 GLN A C 1
ATOM 975 O O . GLN A 1 126 ? 6.275 27.537 -42.750 1.00 43.66 126 GLN A O 1
ATOM 980 N N . THR A 1 127 ? 7.111 29.318 -41.682 1.00 45.19 127 THR A N 1
ATOM 981 C CA . THR A 1 127 ? 5.856 30.091 -41.691 1.00 45.19 127 THR A CA 1
ATOM 982 C C . THR A 1 127 ? 5.696 31.008 -42.908 1.00 45.19 127 THR A C 1
ATOM 984 O O . THR A 1 127 ? 4.594 31.483 -43.145 1.00 45.19 127 THR A O 1
ATOM 987 N N . LEU A 1 128 ? 6.749 31.226 -43.709 1.00 44.16 128 LEU A N 1
ATOM 988 C CA . LEU A 1 128 ? 6.733 32.126 -44.879 1.00 44.16 128 LEU A CA 1
ATOM 989 C C . LEU A 1 128 ? 6.676 31.420 -46.248 1.00 44.16 128 LEU A C 1
ATOM 991 O O . LEU A 1 128 ? 6.593 32.101 -47.259 1.00 44.16 128 LEU A O 1
ATOM 995 N N . ASN A 1 129 ? 6.698 30.081 -46.299 1.00 38.19 129 ASN A N 1
ATOM 996 C CA . ASN A 1 129 ? 6.524 29.305 -47.546 1.00 38.19 129 ASN A CA 1
ATOM 997 C C . ASN A 1 129 ? 5.149 28.615 -47.653 1.00 38.19 129 ASN A C 1
ATOM 999 O O . ASN A 1 129 ? 4.953 27.734 -48.485 1.00 38.19 129 ASN A O 1
ATOM 1003 N N . LEU A 1 130 ? 4.199 29.009 -46.803 1.00 43.59 130 LEU A N 1
ATOM 1004 C CA . LEU A 1 130 ? 2.776 28.708 -46.962 1.00 43.59 130 LEU A CA 1
ATOM 1005 C C . LEU A 1 130 ? 2.055 29.994 -47.384 1.00 43.59 130 LEU A C 1
ATOM 1007 O O . LEU A 1 130 ? 1.241 30.537 -46.640 1.00 43.59 130 LEU A O 1
ATOM 1011 N N . GLN A 1 131 ? 2.410 30.497 -48.566 1.00 35.31 131 GLN A N 1
ATOM 1012 C CA . GLN A 1 131 ? 1.611 31.439 -49.348 1.00 35.31 131 GLN A CA 1
ATOM 1013 C C . GLN A 1 131 ? 1.934 31.293 -50.832 1.00 35.31 131 GLN A C 1
ATOM 1015 O O . GLN A 1 131 ? 3.136 31.180 -51.157 1.00 35.31 131 GLN A O 1
#